Protein AF-A0A1Y3ND96-F1 (afdb_monomer)

Solvent-accessible surface area (backbone atoms only — not comparable to full-atom values): 8606 Å² total; per-residue (Å²): 109,68,69,60,53,51,49,50,53,50,54,55,51,53,53,52,52,51,40,62,77,65,66,55,69,43,81,43,84,44,69,46,100,82,67,50,78,44,85,41,78,48,67,54,76,64,55,58,54,52,53,51,52,49,52,52,49,53,51,51,53,52,52,53,53,58,67,37,70,79,44,63,75,95,68,41,74,84,75,50,72,70,59,58,54,50,54,51,48,52,53,51,52,56,52,55,73,68,51,88,84,67,59,64,71,57,55,53,50,55,54,52,49,50,53,49,56,58,48,51,74,75,39,96,76,77,71,75,65,59,62,53,48,54,56,49,55,58,57,64,76,70,111

Nearest PDB structures (foldseek):
  7she-assembly1_B  TM=6.876E-01  e=5.348E-01  Homo sapiens
  8x0e-assembly1_B  TM=6.531E-01  e=1.347E+00  Homo sapiens

Sequence (143 aa):
MLMLVFLLVYIYFTFVIIWVLLDVINVKLGYTINNKEYITCDYPSSKKFLSLVNIFVIFGCSALSYANRNVRENFKEDMSLPSYTNLLFIAINEILNYEKDISINVLDLFNAFGYFQQCYKKNKKFSIEYFLLSTLLININSN

pLDDT: mean 74.96, std 14.39, range [35.25, 93.44]

Structure (mmCIF, N/CA/C/O backbone):
data_AF-A0A1Y3ND96-F1
#
_entry.id   AF-A0A1Y3ND96-F1
#
loop_
_atom_site.group_PDB
_atom_site.id
_atom_site.type_symbol
_atom_site.label_atom_id
_atom_site.label_alt_id
_atom_site.label_comp_id
_atom_site.label_asym_id
_atom_site.label_entity_id
_atom_site.label_seq_id
_atom_site.pdbx_PDB_ins_code
_atom_site.Cartn_x
_atom_site.Cartn_y
_atom_site.Cartn_z
_atom_site.occupancy
_atom_site.B_iso_or_equiv
_atom_site.auth_seq_id
_atom_site.auth_comp_id
_atom_site.auth_asym_id
_atom_site.auth_atom_id
_atom_site.pdbx_PDB_model_num
ATOM 1 N N . MET A 1 1 ? -3.750 -0.038 22.252 1.00 68.81 1 MET A N 1
ATOM 2 C CA . MET A 1 1 ? -3.979 0.351 20.842 1.00 68.81 1 MET A CA 1
ATOM 3 C C . MET A 1 1 ? -2.836 1.205 20.294 1.00 68.81 1 MET A C 1
ATOM 5 O O . MET A 1 1 ? -2.162 0.734 19.394 1.00 68.81 1 MET A O 1
ATOM 9 N N . LEU A 1 2 ? -2.533 2.379 20.871 1.00 76.62 2 LEU A N 1
ATOM 10 C CA . LEU A 1 2 ? -1.438 3.254 20.400 1.00 76.62 2 LEU A CA 1
ATOM 11 C C . LEU A 1 2 ? -0.064 2.567 20.327 1.00 76.62 2 LEU A C 1
ATOM 13 O O . LEU A 1 2 ? 0.593 2.661 19.301 1.00 76.62 2 LEU A O 1
ATOM 17 N N . MET A 1 3 ? 0.340 1.811 2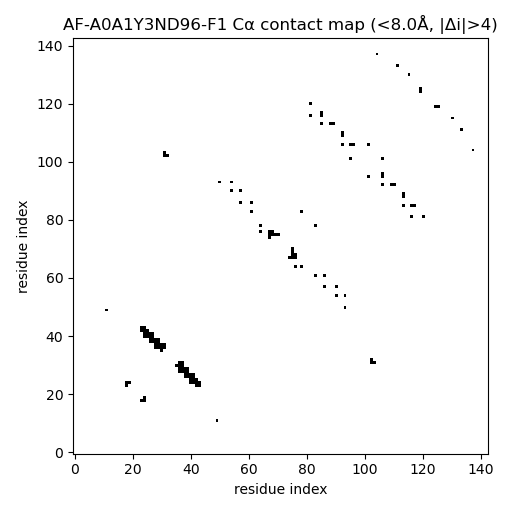1.356 1.00 80.19 3 MET A N 1
ATOM 18 C CA . MET A 1 3 ? 1.597 1.037 21.320 1.00 80.19 3 MET A CA 1
ATOM 19 C C . MET A 1 3 ? 1.677 0.062 20.136 1.00 80.19 3 MET A C 1
ATOM 21 O O . MET A 1 3 ? 2.734 -0.096 19.539 1.00 80.19 3 MET A O 1
ATOM 25 N N . LEU A 1 4 ? 0.553 -0.560 19.774 1.00 80.81 4 LEU A N 1
ATOM 26 C CA . LEU A 1 4 ? 0.476 -1.515 18.667 1.00 80.81 4 LEU A CA 1
ATOM 27 C C . LEU A 1 4 ? 0.651 -0.797 17.318 1.00 80.81 4 LEU A C 1
ATOM 29 O O . LEU A 1 4 ? 1.374 -1.272 16.447 1.00 80.81 4 LEU A O 1
ATOM 33 N N . VAL A 1 5 ? 0.055 0.392 17.184 1.00 83.12 5 VAL A N 1
ATOM 34 C CA . VAL A 1 5 ? 0.234 1.262 16.013 1.00 83.12 5 VAL A CA 1
ATOM 35 C C . VAL A 1 5 ? 1.685 1.737 15.904 1.00 83.12 5 VAL A C 1
ATOM 37 O O . VAL A 1 5 ? 2.272 1.640 14.831 1.00 83.12 5 VAL A O 1
ATOM 40 N N . PHE A 1 6 ? 2.296 2.187 17.004 1.00 87.00 6 PHE A N 1
ATOM 41 C CA . PHE A 1 6 ? 3.703 2.601 17.012 1.00 87.00 6 PHE A CA 1
ATOM 42 C C . PHE A 1 6 ? 4.652 1.455 16.656 1.00 87.00 6 PHE A C 1
ATOM 44 O O . PHE A 1 6 ? 5.585 1.668 15.888 1.00 87.00 6 PHE A O 1
ATOM 51 N N . LEU A 1 7 ? 4.394 0.243 17.154 1.00 89.44 7 LEU A N 1
ATOM 52 C CA . LEU A 1 7 ? 5.175 -0.943 16.807 1.00 89.44 7 LEU A CA 1
ATOM 53 C C . LEU A 1 7 ? 5.093 -1.249 15.306 1.00 89.44 7 LEU A C 1
ATOM 55 O O . LEU A 1 7 ? 6.119 -1.495 14.678 1.00 89.44 7 LEU A O 1
ATOM 59 N N . LEU A 1 8 ? 3.892 -1.194 14.720 1.00 87.06 8 LEU A N 1
ATOM 60 C CA . LEU A 1 8 ? 3.706 -1.380 13.280 1.00 87.06 8 LEU A CA 1
ATOM 61 C C . LEU A 1 8 ? 4.491 -0.333 12.487 1.00 87.06 8 LEU A C 1
ATOM 63 O O . LEU A 1 8 ? 5.296 -0.697 11.637 1.00 87.06 8 LEU A O 1
ATOM 67 N N . VAL A 1 9 ? 4.324 0.953 12.802 1.00 89.62 9 VAL A N 1
ATOM 68 C CA . VAL A 1 9 ? 5.050 2.039 12.122 1.00 89.62 9 VAL A CA 1
ATOM 69 C C . VAL A 1 9 ? 6.562 1.846 12.232 1.00 89.62 9 VAL A C 1
ATOM 71 O O . VAL A 1 9 ? 7.272 1.998 11.241 1.00 89.62 9 VAL A O 1
ATOM 74 N N . TYR A 1 10 ? 7.052 1.458 13.410 1.00 92.75 10 TYR A N 1
ATOM 75 C CA . TYR A 1 10 ? 8.468 1.190 13.634 1.00 92.75 10 TYR A CA 1
ATOM 76 C C . TYR A 1 10 ? 8.990 0.056 12.743 1.00 92.75 10 TYR A C 1
ATOM 78 O O . TYR A 1 10 ? 10.024 0.221 12.102 1.00 92.75 10 TYR A O 1
ATOM 86 N N . ILE A 1 11 ? 8.259 -1.059 12.635 1.00 90.75 11 ILE A N 1
ATOM 87 C CA . ILE A 1 11 ? 8.620 -2.174 11.745 1.00 90.75 11 ILE A CA 1
ATOM 88 C C . ILE A 1 11 ? 8.680 -1.703 10.286 1.00 90.75 11 ILE A C 1
ATOM 90 O O . ILE A 1 11 ? 9.655 -1.973 9.594 1.00 90.75 11 ILE A O 1
ATOM 94 N N . TYR A 1 12 ? 7.679 -0.963 9.806 1.00 90.69 12 TYR A N 1
ATOM 95 C CA . TYR A 1 12 ? 7.700 -0.437 8.434 1.00 90.69 12 TYR A CA 1
ATOM 96 C C . TYR A 1 12 ? 8.914 0.465 8.189 1.00 90.69 12 TYR A C 1
ATOM 98 O O . TYR A 1 12 ? 9.580 0.353 7.160 1.00 90.69 12 TYR A O 1
ATOM 106 N N . PHE A 1 13 ? 9.230 1.331 9.149 1.00 92.12 13 PHE A N 1
ATOM 107 C CA . PHE A 1 13 ? 10.350 2.256 9.047 1.00 92.12 13 PHE A CA 1
ATOM 108 C C . PHE A 1 13 ? 11.702 1.536 8.976 1.00 92.12 13 PHE A C 1
ATOM 110 O O . PHE A 1 13 ? 12.541 1.891 8.147 1.00 92.12 13 PHE A O 1
ATOM 117 N N . THR A 1 14 ? 11.910 0.488 9.779 1.00 93.12 14 THR A N 1
ATOM 118 C CA . THR A 1 14 ? 13.158 -0.289 9.736 1.00 93.12 14 THR A CA 1
ATOM 119 C C . THR A 1 14 ? 13.334 -1.012 8.404 1.00 93.12 14 THR A C 1
ATOM 121 O O . THR A 1 14 ? 14.429 -0.979 7.848 1.00 93.12 14 THR A O 1
ATOM 124 N N . PHE A 1 15 ? 12.272 -1.590 7.834 1.00 91.00 15 PHE A N 1
ATOM 125 C CA . PHE A 1 15 ? 12.332 -2.204 6.502 1.00 91.00 15 PHE A CA 1
ATOM 126 C C . PHE A 1 15 ? 12.712 -1.202 5.411 1.00 91.00 15 PHE A C 1
ATOM 128 O O . PHE A 1 15 ? 13.561 -1.513 4.577 1.00 91.00 15 PHE A O 1
ATOM 135 N N . VAL A 1 16 ? 12.134 0.002 5.435 1.00 89.94 16 VAL A N 1
ATOM 136 C CA . VAL A 1 16 ? 12.465 1.056 4.464 1.00 89.94 16 VAL A CA 1
ATOM 137 C C . VAL A 1 16 ? 13.930 1.469 4.587 1.00 89.94 16 VAL A C 1
ATOM 139 O O . VAL A 1 16 ? 14.622 1.527 3.573 1.00 89.94 16 VAL A O 1
ATOM 142 N N . ILE A 1 17 ? 14.428 1.691 5.808 1.00 92.75 17 ILE A N 1
ATOM 143 C CA . ILE A 1 17 ? 15.847 2.008 6.030 1.00 92.75 17 ILE A CA 1
ATOM 144 C C . ILE A 1 17 ? 16.739 0.899 5.474 1.00 92.75 17 ILE A C 1
ATOM 146 O O . ILE A 1 17 ? 17.692 1.186 4.756 1.00 92.75 17 ILE A O 1
ATOM 150 N N . ILE A 1 18 ? 16.422 -0.364 5.766 1.00 93.00 18 ILE A N 1
ATOM 151 C CA . ILE A 1 18 ? 17.194 -1.511 5.279 1.00 93.00 18 ILE A CA 1
ATOM 152 C C . ILE A 1 18 ? 17.225 -1.538 3.745 1.00 93.00 18 ILE A C 1
ATOM 154 O O . ILE A 1 18 ? 18.281 -1.776 3.169 1.00 93.00 18 ILE A O 1
ATOM 158 N N . TRP A 1 19 ? 16.105 -1.272 3.069 1.00 91.69 19 TRP A N 1
ATOM 159 C CA . TRP A 1 19 ? 16.063 -1.268 1.601 1.00 91.69 19 TRP A CA 1
ATOM 160 C C . TRP A 1 19 ? 16.874 -0.138 0.984 1.00 91.69 19 TRP A C 1
ATOM 162 O O . TRP A 1 19 ? 17.519 -0.364 -0.036 1.00 91.69 19 TRP A O 1
ATOM 172 N N . VAL A 1 20 ? 16.852 1.045 1.601 1.00 90.31 20 VAL A N 1
ATOM 173 C CA . VAL A 1 20 ? 17.651 2.193 1.160 1.00 90.31 20 VAL A CA 1
ATOM 174 C C . VAL A 1 20 ? 19.142 1.924 1.369 1.00 90.31 20 VAL A C 1
ATOM 176 O O . VAL A 1 20 ? 19.936 2.202 0.481 1.00 90.31 20 VAL A O 1
ATOM 179 N N . LEU A 1 21 ? 19.534 1.339 2.505 1.00 93.44 21 LEU A N 1
ATOM 180 C CA . LEU A 1 21 ? 20.939 1.015 2.787 1.00 93.44 21 LEU A CA 1
ATOM 181 C C . LEU A 1 21 ? 21.499 -0.085 1.879 1.00 93.44 21 LEU A C 1
ATOM 183 O O . LEU A 1 21 ? 22.688 -0.077 1.575 1.00 93.44 21 LEU A O 1
ATOM 187 N N . LEU A 1 22 ? 20.661 -1.039 1.474 1.00 92.62 22 LEU A N 1
ATOM 188 C CA . LEU A 1 22 ? 21.044 -2.146 0.596 1.00 92.62 22 LEU A CA 1
ATOM 189 C C . LEU A 1 22 ? 20.877 -1.821 -0.901 1.00 92.62 22 LEU A C 1
ATOM 191 O O . LEU A 1 22 ? 21.153 -2.692 -1.722 1.00 92.62 22 LEU A O 1
ATOM 195 N N . ASP A 1 23 ? 20.402 -0.617 -1.241 1.00 87.81 23 ASP A N 1
ATOM 196 C CA . ASP A 1 23 ? 20.152 -0.133 -2.611 1.00 87.81 23 ASP A CA 1
ATOM 197 C C . ASP A 1 23 ? 19.394 -1.141 -3.500 1.00 87.81 23 ASP A C 1
ATOM 199 O O . ASP A 1 23 ? 19.708 -1.388 -4.662 1.00 87.81 23 ASP A O 1
ATOM 203 N N . VAL A 1 24 ? 18.382 -1.800 -2.923 1.00 90.12 24 VAL A N 1
ATOM 204 C CA . VAL A 1 24 ? 17.669 -2.910 -3.592 1.00 90.12 24 VAL A CA 1
ATOM 205 C C . VAL A 1 24 ? 16.557 -2.407 -4.521 1.00 90.12 24 VAL A C 1
ATOM 207 O O . VAL A 1 24 ? 15.961 -3.187 -5.267 1.00 90.12 24 VAL A O 1
ATOM 210 N N . ILE A 1 25 ? 16.235 -1.112 -4.466 1.00 88.38 25 ILE A N 1
ATOM 211 C CA . ILE A 1 25 ? 15.141 -0.502 -5.226 1.00 88.38 25 ILE A CA 1
ATOM 212 C C . ILE A 1 25 ? 15.683 -0.078 -6.587 1.00 88.38 25 ILE A C 1
ATOM 214 O O . ILE A 1 25 ? 16.413 0.901 -6.696 1.00 88.38 25 ILE A O 1
ATOM 218 N N . ASN A 1 26 ? 15.295 -0.797 -7.637 1.00 88.25 26 ASN A N 1
ATOM 219 C CA . ASN A 1 26 ? 15.767 -0.521 -8.989 1.00 88.25 26 ASN A CA 1
ATOM 220 C C . ASN A 1 26 ? 14.694 0.202 -9.796 1.00 88.25 26 ASN A C 1
ATOM 222 O O . ASN A 1 26 ? 13.538 -0.215 -9.815 1.00 88.25 26 ASN A O 1
ATOM 226 N N . VAL A 1 27 ? 15.076 1.249 -10.519 1.00 87.81 27 VAL A N 1
ATOM 227 C CA . VAL A 1 27 ? 14.185 1.909 -11.479 1.00 87.81 27 VAL A CA 1
ATOM 228 C C . VAL A 1 27 ? 14.327 1.210 -12.828 1.00 87.81 27 VAL A C 1
ATOM 230 O O . VAL A 1 27 ? 15.433 1.077 -13.351 1.00 87.81 27 VAL A O 1
ATOM 233 N N . LYS A 1 28 ? 13.216 0.732 -13.388 1.00 89.19 28 LYS A N 1
ATOM 234 C CA . LYS A 1 28 ? 13.159 0.043 -14.682 1.00 89.19 28 LYS A CA 1
ATOM 235 C C . LYS A 1 28 ? 12.133 0.712 -15.591 1.00 89.19 28 LYS A C 1
ATOM 237 O O . LYS A 1 28 ? 11.167 1.309 -15.123 1.00 89.19 28 LYS A O 1
ATOM 242 N N . LEU A 1 29 ? 12.338 0.590 -16.897 1.00 86.31 29 LEU A N 1
ATOM 243 C CA . LEU A 1 29 ? 11.330 0.955 -17.890 1.00 86.31 29 LEU A CA 1
ATOM 244 C C . LEU A 1 29 ? 10.361 -0.220 -18.060 1.00 86.31 29 LEU A C 1
ATOM 246 O O . LEU A 1 29 ? 10.785 -1.352 -18.300 1.00 86.31 29 LEU A O 1
ATOM 250 N N . GLY A 1 30 ? 9.073 0.048 -17.881 1.00 81.94 30 GLY A N 1
ATOM 251 C CA . GLY A 1 30 ? 7.972 -0.860 -18.178 1.00 81.94 30 GLY A CA 1
ATOM 252 C C . GLY A 1 30 ? 7.291 -0.483 -19.493 1.00 81.94 30 GLY A C 1
ATOM 253 O O . GLY A 1 30 ? 7.364 0.664 -19.934 1.00 81.94 30 GLY A O 1
ATOM 254 N N . TYR A 1 31 ? 6.607 -1.451 -20.103 1.00 81.88 31 TYR A N 1
ATOM 255 C CA . TYR A 1 31 ? 5.827 -1.253 -21.325 1.00 81.88 31 TYR A CA 1
ATOM 256 C C . TYR A 1 31 ? 4.381 -1.678 -21.093 1.00 81.88 31 TYR A C 1
ATOM 258 O O . TYR A 1 31 ? 4.117 -2.723 -20.502 1.00 81.88 31 TYR A O 1
ATOM 266 N N . THR A 1 32 ? 3.440 -0.846 -21.527 1.00 78.81 32 THR A N 1
ATOM 267 C CA . THR A 1 32 ? 2.009 -1.186 -21.506 1.00 78.81 32 THR A CA 1
ATOM 268 C C . THR A 1 32 ? 1.652 -2.165 -22.626 1.00 78.81 32 THR A C 1
ATOM 270 O O . THR A 1 32 ? 2.427 -2.362 -23.557 1.00 78.81 32 THR A O 1
ATOM 273 N N . ILE A 1 33 ? 0.426 -2.704 -22.597 1.00 78.88 33 ILE A N 1
ATOM 274 C CA . ILE A 1 33 ? -0.152 -3.524 -23.683 1.00 78.88 33 ILE A CA 1
ATOM 275 C C . ILE A 1 33 ? -0.075 -2.800 -25.046 1.00 78.88 33 ILE A C 1
ATOM 277 O O . ILE A 1 33 ? 0.062 -3.436 -26.086 1.00 78.88 33 ILE A O 1
ATOM 281 N N . ASN A 1 34 ? -0.099 -1.463 -25.035 1.00 84.12 34 ASN A N 1
ATOM 282 C CA . ASN A 1 34 ? 0.002 -0.616 -26.225 1.00 84.12 34 ASN A CA 1
ATOM 283 C C . ASN A 1 34 ? 1.441 -0.137 -26.511 1.00 84.12 34 ASN A C 1
ATOM 285 O O . ASN A 1 34 ? 1.616 0.860 -27.208 1.00 84.12 34 ASN A O 1
ATOM 289 N N . ASN A 1 35 ? 2.466 -0.780 -25.938 1.00 79.31 35 ASN A N 1
ATOM 290 C CA . ASN A 1 35 ? 3.887 -0.415 -26.046 1.00 79.31 35 ASN A CA 1
ATOM 291 C C . ASN A 1 35 ? 4.235 1.020 -25.610 1.00 79.31 35 ASN A C 1
ATOM 293 O O . ASN A 1 35 ? 5.297 1.529 -25.959 1.00 79.31 35 ASN A O 1
ATOM 297 N N . LYS A 1 36 ? 3.382 1.684 -24.820 1.00 81.69 36 LYS A N 1
ATOM 298 C CA . LYS A 1 36 ? 3.752 2.958 -24.186 1.00 81.69 36 LYS A CA 1
ATOM 299 C C . LYS A 1 36 ? 4.727 2.696 -23.040 1.00 81.69 36 LYS A C 1
ATOM 301 O O . LYS A 1 36 ? 4.443 1.839 -22.197 1.00 81.69 36 LYS A O 1
ATOM 306 N N . GLU A 1 37 ? 5.831 3.434 -23.031 1.00 82.69 37 GLU A N 1
ATOM 307 C CA . GLU A 1 37 ? 6.858 3.393 -21.990 1.00 82.69 37 GLU A CA 1
ATOM 308 C C . GLU A 1 37 ? 6.374 4.084 -20.714 1.00 82.69 37 GLU A C 1
ATOM 310 O O . GLU A 1 37 ? 5.753 5.147 -20.757 1.00 82.69 37 GLU A O 1
ATOM 315 N N . TYR A 1 38 ?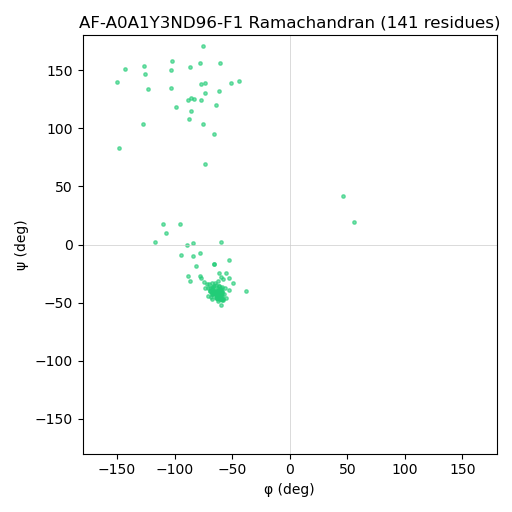 6.678 3.489 -19.566 1.00 81.19 38 TYR A N 1
ATOM 316 C CA . TYR A 1 38 ? 6.471 4.103 -18.261 1.00 81.19 38 TYR A CA 1
ATOM 317 C C . TYR A 1 38 ? 7.601 3.725 -17.307 1.00 81.19 38 TYR A C 1
ATOM 319 O O . TYR A 1 38 ? 8.211 2.662 -17.414 1.00 81.19 38 TYR A O 1
ATOM 327 N N . ILE A 1 39 ? 7.895 4.604 -16.354 1.00 82.94 39 ILE A N 1
ATOM 328 C CA . ILE A 1 39 ? 8.925 4.355 -15.346 1.00 82.94 39 ILE A CA 1
ATOM 329 C C . ILE A 1 39 ? 8.289 3.565 -14.201 1.00 82.94 39 ILE A C 1
ATOM 331 O O . ILE A 1 39 ? 7.278 3.985 -13.641 1.00 82.94 39 ILE A O 1
ATOM 335 N N . THR A 1 40 ? 8.877 2.424 -13.843 1.00 82.56 40 THR A N 1
ATOM 336 C CA . THR A 1 40 ? 8.430 1.593 -12.723 1.00 82.56 40 THR A CA 1
ATOM 337 C C . THR A 1 40 ? 9.559 1.323 -11.737 1.00 82.56 40 THR A C 1
ATOM 339 O O . THR A 1 40 ? 10.728 1.212 -12.107 1.00 82.56 40 THR A O 1
ATOM 342 N N . CYS A 1 41 ? 9.204 1.219 -10.459 1.00 84.62 41 CYS A N 1
ATOM 343 C CA . CYS A 1 41 ? 10.136 0.865 -9.398 1.00 84.62 41 CYS A CA 1
ATOM 344 C C . CYS A 1 41 ? 9.994 -0.624 -9.085 1.00 84.62 41 CYS A C 1
ATOM 346 O O . CYS A 1 41 ? 8.939 -1.081 -8.638 1.00 84.62 41 CYS A O 1
ATOM 348 N N . ASP A 1 42 ? 11.072 -1.371 -9.295 1.00 85.62 42 ASP A N 1
ATOM 349 C CA . ASP A 1 42 ? 11.179 -2.771 -8.923 1.00 85.62 42 ASP A CA 1
ATOM 350 C C . ASP A 1 42 ? 11.630 -2.871 -7.466 1.00 85.62 42 ASP A C 1
ATOM 352 O O . ASP A 1 42 ? 12.725 -2.441 -7.089 1.00 85.62 42 ASP A O 1
ATOM 356 N N . TYR A 1 43 ? 10.740 -3.402 -6.635 1.00 85.75 43 TYR A N 1
ATOM 357 C CA . TYR A 1 43 ? 10.942 -3.520 -5.198 1.00 85.75 43 TYR A CA 1
ATOM 358 C C . TYR A 1 43 ? 11.299 -4.958 -4.819 1.00 85.75 43 TYR A C 1
ATOM 360 O O . TYR A 1 43 ? 10.803 -5.904 -5.437 1.00 85.75 43 TYR A O 1
ATOM 368 N N . PRO A 1 44 ? 12.079 -5.154 -3.743 1.00 87.94 44 PRO A N 1
ATOM 369 C CA . PRO A 1 44 ? 12.411 -6.487 -3.266 1.00 87.94 44 PRO A CA 1
ATOM 370 C C . PRO A 1 44 ? 11.166 -7.291 -2.870 1.00 87.94 44 PRO A C 1
ATOM 372 O O . PRO A 1 44 ? 10.136 -6.746 -2.469 1.00 87.94 44 PRO A O 1
ATOM 375 N N . SER A 1 45 ? 11.288 -8.622 -2.897 1.00 83.31 45 SER A N 1
ATOM 376 C CA . SER A 1 45 ? 10.212 -9.558 -2.523 1.00 83.31 45 SER A CA 1
ATOM 377 C C . SER A 1 45 ? 9.655 -9.326 -1.113 1.00 83.31 45 SER A C 1
ATOM 379 O O 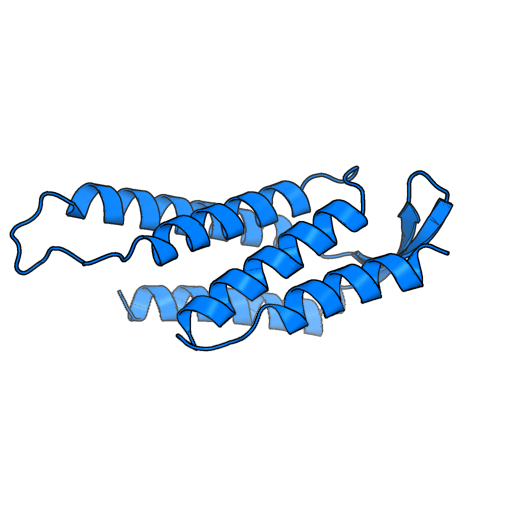. SER A 1 45 ? 8.492 -9.630 -0.853 1.00 83.31 45 SER A O 1
ATOM 381 N N . SER A 1 46 ? 10.447 -8.731 -0.220 1.00 87.00 46 SER A N 1
ATOM 382 C CA . SER A 1 46 ? 10.020 -8.283 1.108 1.00 87.00 46 SER A CA 1
ATOM 383 C C . SER A 1 46 ? 8.868 -7.272 1.059 1.00 87.00 46 SER A C 1
ATOM 385 O O . SER A 1 46 ? 8.022 -7.303 1.947 1.00 87.00 46 SER A O 1
ATOM 387 N N . LYS A 1 47 ? 8.733 -6.447 0.009 1.00 85.94 47 LYS A N 1
ATOM 388 C CA . LYS A 1 47 ? 7.570 -5.556 -0.163 1.00 85.94 47 LYS A CA 1
ATOM 389 C C . LYS A 1 47 ? 6.255 -6.329 -0.206 1.00 85.94 47 LYS A C 1
ATOM 391 O O . LYS A 1 47 ? 5.289 -5.908 0.420 1.00 85.94 47 LYS A O 1
ATOM 396 N N . LYS A 1 48 ? 6.228 -7.486 -0.877 1.00 84.06 48 LYS A N 1
ATOM 397 C CA . LYS A 1 48 ? 5.026 -8.336 -0.942 1.00 84.06 48 LYS A CA 1
ATOM 398 C C . LYS A 1 48 ? 4.616 -8.821 0.445 1.00 84.06 48 LYS A C 1
ATOM 400 O O . LYS A 1 48 ? 3.431 -8.855 0.756 1.00 84.06 48 LYS A O 1
ATOM 405 N N . PHE A 1 49 ? 5.597 -9.157 1.284 1.00 85.81 49 PHE A N 1
ATOM 406 C CA . PHE A 1 49 ? 5.344 -9.538 2.670 1.00 85.81 49 PHE A CA 1
ATOM 407 C C . PHE A 1 49 ? 4.732 -8.380 3.473 1.00 85.81 49 PHE A C 1
ATOM 409 O O . PHE A 1 49 ? 3.740 -8.593 4.165 1.00 85.81 49 PHE A O 1
ATOM 416 N N . LEU A 1 50 ? 5.247 -7.150 3.336 1.00 86.62 50 LEU A N 1
ATOM 417 C CA . LEU A 1 50 ? 4.657 -5.986 4.012 1.00 86.62 50 LEU A CA 1
ATOM 418 C C . LEU A 1 50 ? 3.227 -5.691 3.528 1.00 86.62 50 LEU A C 1
ATOM 420 O O . LEU A 1 50 ? 2.353 -5.485 4.367 1.00 86.62 50 LEU A O 1
ATOM 424 N N . SER A 1 51 ? 2.949 -5.748 2.221 1.00 83.19 51 SER A N 1
ATOM 425 C CA . SER A 1 51 ? 1.574 -5.585 1.713 1.00 83.19 51 SER A CA 1
ATOM 426 C C . SER A 1 51 ? 0.620 -6.650 2.270 1.00 83.19 51 SER A C 1
ATOM 428 O O . SER A 1 51 ? -0.500 -6.325 2.655 1.00 83.19 51 SER A O 1
ATOM 430 N N . LEU A 1 52 ? 1.054 -7.910 2.412 1.00 85.06 52 LEU A N 1
ATOM 431 C CA . LEU A 1 52 ? 0.234 -8.945 3.058 1.00 85.06 52 LEU A CA 1
ATOM 432 C C . LEU A 1 52 ? -0.066 -8.608 4.522 1.00 85.06 52 LEU A C 1
ATOM 434 O O . LEU A 1 52 ? -1.211 -8.729 4.958 1.00 85.06 52 LEU A O 1
ATOM 438 N N . VAL A 1 53 ? 0.934 -8.145 5.277 1.00 86.75 53 VAL A N 1
ATOM 439 C CA . VAL A 1 53 ? 0.730 -7.675 6.656 1.00 86.75 53 VAL A CA 1
ATOM 440 C C . VAL A 1 53 ? -0.278 -6.523 6.690 1.00 86.75 53 VAL A C 1
ATOM 442 O O . VAL A 1 53 ? -1.152 -6.519 7.554 1.00 86.75 53 VAL A O 1
ATOM 445 N N . ASN A 1 54 ? -0.216 -5.583 5.740 1.00 82.88 54 ASN A N 1
ATOM 446 C CA . ASN A 1 54 ? -1.181 -4.485 5.625 1.00 82.88 54 ASN A CA 1
ATOM 447 C C . ASN A 1 54 ? -2.619 -5.006 5.449 1.00 82.88 54 ASN A C 1
ATOM 449 O O . ASN A 1 54 ? -3.524 -4.599 6.177 1.00 82.88 54 ASN A O 1
ATOM 453 N N . ILE A 1 55 ? -2.819 -5.980 4.556 1.00 83.69 55 ILE A N 1
ATOM 454 C CA . ILE A 1 55 ? -4.122 -6.622 4.331 1.00 83.69 55 ILE A CA 1
ATOM 455 C C . ILE A 1 55 ? -4.630 -7.302 5.612 1.00 83.69 55 ILE A C 1
ATOM 457 O O . ILE A 1 55 ? -5.790 -7.119 5.983 1.00 83.69 55 ILE A O 1
ATOM 461 N N . PHE A 1 56 ? -3.773 -8.033 6.334 1.00 85.75 56 PHE A N 1
ATOM 462 C CA . PHE A 1 56 ? -4.153 -8.658 7.607 1.00 85.75 56 PHE A CA 1
ATOM 463 C C . PHE A 1 56 ? -4.542 -7.636 8.675 1.00 85.75 56 PHE A C 1
ATOM 465 O O . PHE A 1 56 ? -5.510 -7.852 9.404 1.00 85.75 56 PHE A O 1
ATOM 472 N N . VAL A 1 57 ? -3.823 -6.516 8.762 1.00 84.56 57 VAL A N 1
ATOM 473 C CA . VAL A 1 57 ? -4.150 -5.429 9.693 1.00 84.56 57 VAL A CA 1
ATOM 474 C C . VAL A 1 57 ? -5.504 -4.813 9.340 1.00 84.56 57 VAL A C 1
ATOM 476 O O . VAL A 1 57 ? -6.337 -4.646 10.228 1.00 84.56 57 VAL A O 1
ATOM 479 N N . ILE A 1 58 ? -5.766 -4.533 8.060 1.00 82.44 58 ILE A N 1
ATOM 480 C CA . ILE A 1 58 ? -7.058 -4.009 7.586 1.00 82.44 58 ILE A CA 1
ATOM 481 C C . ILE A 1 58 ? -8.190 -4.977 7.938 1.00 82.44 58 ILE A C 1
ATOM 483 O O . ILE A 1 58 ? -9.199 -4.563 8.515 1.00 82.44 58 ILE A O 1
ATOM 487 N N . PHE A 1 59 ? -8.009 -6.267 7.652 1.00 83.38 59 PHE A N 1
ATOM 488 C CA . PHE A 1 59 ? -9.002 -7.291 7.956 1.00 83.38 59 PHE A CA 1
ATOM 489 C C . PHE A 1 59 ? -9.249 -7.403 9.465 1.00 83.38 59 PHE A C 1
ATOM 491 O O . PHE A 1 59 ? -10.397 -7.349 9.904 1.00 83.38 59 PHE A O 1
ATOM 498 N N . GLY A 1 60 ? -8.188 -7.453 10.274 1.00 83.75 60 GLY A N 1
ATOM 499 C CA . GLY A 1 60 ? -8.280 -7.491 11.733 1.00 83.75 60 GLY A CA 1
ATOM 500 C C . GLY A 1 60 ? -9.005 -6.275 12.313 1.00 83.75 60 GLY A 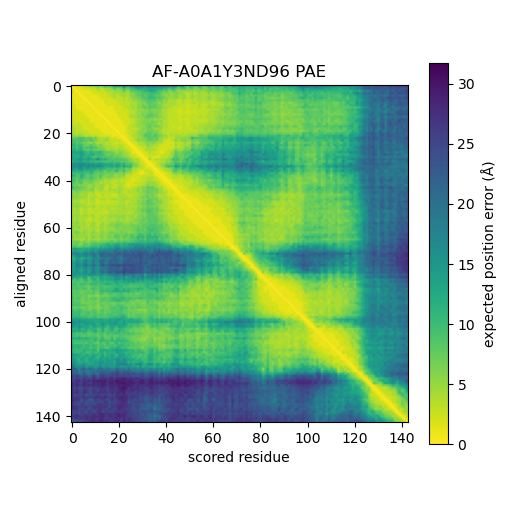C 1
ATOM 501 O O . GLY A 1 60 ? -9.909 -6.432 13.132 1.00 83.75 60 GLY A O 1
ATOM 502 N N . CYS A 1 61 ? -8.682 -5.070 11.839 1.00 78.38 61 CYS A N 1
ATOM 503 C CA . CYS A 1 61 ? -9.373 -3.839 12.225 1.00 78.38 61 CYS A CA 1
ATOM 504 C C . CYS A 1 61 ? -10.857 -3.870 11.842 1.00 78.38 61 CYS A C 1
ATOM 506 O O . CYS A 1 61 ? -11.704 -3.472 12.640 1.00 78.38 61 CYS A O 1
ATOM 508 N N . SER A 1 62 ? -11.186 -4.365 10.646 1.00 78.06 62 SER A N 1
ATOM 509 C CA . SER A 1 62 ? -12.575 -4.474 10.192 1.00 78.06 62 SER A CA 1
ATOM 510 C C . SER A 1 62 ? -13.381 -5.481 11.020 1.00 78.06 62 SER A C 1
ATOM 512 O O . SER A 1 62 ? -14.505 -5.183 11.423 1.00 78.06 62 SER A O 1
ATOM 514 N N . ALA A 1 63 ? -12.787 -6.629 11.357 1.00 82.50 63 ALA A N 1
ATOM 515 C CA . ALA A 1 63 ? -13.411 -7.658 12.178 1.00 82.50 63 ALA A CA 1
ATOM 516 C C . ALA A 1 63 ? -13.633 -7.172 13.615 1.00 82.50 63 ALA A C 1
ATOM 518 O O . ALA A 1 63 ? -14.710 -7.373 14.174 1.00 82.50 63 ALA A O 1
ATOM 519 N N . LEU A 1 64 ? -12.646 -6.482 14.195 1.00 79.19 64 LEU A N 1
ATOM 520 C CA . LEU A 1 64 ? -12.753 -5.909 15.535 1.00 79.19 64 LEU A CA 1
ATOM 521 C C . LEU A 1 64 ? -13.812 -4.801 15.587 1.00 79.19 64 LEU A C 1
ATOM 523 O O . LEU A 1 64 ? -14.621 -4.757 16.512 1.00 79.19 64 LEU A O 1
ATOM 527 N N . SER A 1 65 ? -13.848 -3.947 14.561 1.00 77.31 65 SER A N 1
ATOM 528 C CA . SER A 1 65 ? -14.876 -2.917 14.405 1.00 77.31 65 SER A CA 1
ATOM 529 C C . SER A 1 65 ? -16.280 -3.524 14.327 1.00 77.31 65 SER A C 1
ATOM 531 O O . SER A 1 65 ? -17.189 -3.109 15.047 1.00 77.31 65 SER A O 1
ATOM 533 N N . TYR A 1 66 ? -16.445 -4.582 13.529 1.00 78.75 66 TYR A N 1
ATOM 534 C CA . TYR A 1 66 ? -17.711 -5.300 13.428 1.00 78.75 66 TYR A CA 1
ATOM 535 C C . TYR A 1 66 ? -18.112 -5.969 14.751 1.00 78.75 66 TYR A C 1
ATOM 537 O O . TYR A 1 66 ? -19.266 -5.865 15.164 1.00 78.75 66 TYR A O 1
ATOM 545 N N . ALA A 1 67 ? -17.167 -6.605 15.450 1.00 80.69 67 ALA A N 1
ATOM 546 C CA . ALA A 1 67 ? -17.409 -7.231 16.750 1.00 80.69 67 ALA A CA 1
ATOM 547 C C . ALA A 1 67 ? -17.857 -6.209 17.809 1.00 80.69 67 ALA A C 1
ATOM 549 O O . ALA A 1 67 ? -18.740 -6.497 18.619 1.00 80.69 67 ALA A O 1
ATOM 550 N N . ASN A 1 68 ? -17.316 -4.989 17.757 1.00 76.50 68 ASN A N 1
ATOM 551 C CA . ASN A 1 68 ? -17.668 -3.911 18.677 1.00 76.50 68 ASN A CA 1
ATOM 552 C C . ASN A 1 68 ? -19.003 -3.215 18.350 1.00 76.50 68 ASN A C 1
ATOM 554 O O . ASN A 1 68 ? -19.501 -2.434 19.163 1.00 76.50 68 ASN A O 1
ATOM 558 N N . ARG A 1 69 ? -19.642 -3.525 17.212 1.00 73.94 69 ARG A N 1
ATOM 559 C CA . ARG A 1 69 ? -20.893 -2.883 16.767 1.00 73.94 69 ARG A CA 1
ATOM 560 C C . ARG A 1 69 ? -22.058 -3.046 17.751 1.00 73.94 69 ARG A C 1
ATOM 562 O O . ARG A 1 69 ? -22.935 -2.185 17.789 1.00 73.94 69 ARG A O 1
ATOM 569 N N . ASN A 1 70 ? -22.066 -4.126 18.532 1.00 71.81 70 ASN A N 1
ATOM 570 C CA . ASN A 1 70 ? -23.147 -4.464 19.466 1.00 71.81 70 ASN A CA 1
ATOM 571 C C . ASN A 1 70 ? -22.773 -4.258 20.947 1.00 71.81 70 ASN A C 1
ATOM 573 O O . ASN A 1 70 ? -23.511 -4.685 21.833 1.00 71.81 70 ASN A O 1
ATOM 577 N N . VAL A 1 71 ? -21.630 -3.629 21.237 1.00 78.25 71 VAL A N 1
ATOM 578 C CA . VAL A 1 71 ? -21.194 -3.355 22.615 1.00 78.25 71 VAL A CA 1
ATOM 579 C C . VAL A 1 71 ? -21.963 -2.145 23.171 1.00 78.25 71 VAL A C 1
ATOM 581 O O . VAL A 1 71 ? -22.489 -1.330 22.411 1.00 78.25 71 VAL A O 1
ATOM 584 N N . ARG A 1 72 ? -22.070 -2.053 24.510 1.00 64.94 72 ARG A N 1
ATOM 585 C CA . ARG A 1 72 ? -22.737 -0.952 25.239 1.00 64.94 72 ARG A CA 1
ATOM 586 C C . ARG A 1 72 ? -22.357 0.409 24.647 1.00 64.94 72 ARG A C 1
ATOM 588 O O . ARG A 1 72 ? -21.186 0.621 24.348 1.00 64.94 72 ARG A O 1
ATOM 595 N N . GLU A 1 73 ? -23.320 1.327 24.554 1.00 68.38 73 GLU A N 1
ATOM 596 C CA . GLU A 1 73 ? -23.180 2.620 23.855 1.00 68.38 73 GLU A CA 1
ATOM 597 C C . GLU A 1 73 ? -21.920 3.414 24.237 1.00 68.38 73 GLU A C 1
ATOM 599 O O . GLU A 1 73 ? -21.299 4.019 23.374 1.00 68.38 73 GLU A O 1
ATOM 604 N N . ASN A 1 74 ? -21.462 3.307 25.488 1.00 68.44 74 ASN A N 1
ATOM 605 C CA . ASN A 1 74 ? -20.247 3.970 25.985 1.00 68.44 74 ASN A CA 1
ATOM 606 C C . ASN A 1 74 ? -18.929 3.475 25.349 1.00 68.44 74 ASN A C 1
ATOM 608 O O . ASN A 1 74 ? -17.904 4.135 25.483 1.00 68.44 74 ASN A O 1
ATOM 612 N N . PHE A 1 75 ? -18.937 2.307 24.703 1.00 60.88 75 PHE A N 1
ATOM 613 C CA . PHE A 1 75 ? -17.793 1.705 24.003 1.00 60.88 75 PHE A CA 1
ATOM 614 C C . PHE A 1 75 ? -18.042 1.555 22.501 1.00 60.88 75 PHE A C 1
ATOM 616 O O . PHE A 1 75 ? -17.212 0.992 21.786 1.00 60.88 75 PHE A O 1
ATOM 623 N N . LYS A 1 76 ? -19.200 2.015 22.021 1.00 60.91 76 LYS A N 1
ATOM 624 C CA . LYS A 1 76 ? -19.563 1.936 20.616 1.00 60.91 76 LYS A CA 1
ATOM 625 C C . LYS A 1 76 ? -18.763 3.004 19.883 1.00 60.91 76 LYS A C 1
ATOM 627 O O . LYS A 1 76 ? -19.042 4.193 20.000 1.00 60.91 76 LYS A O 1
ATOM 632 N N . GLU A 1 77 ? -17.724 2.587 19.170 1.00 60.31 77 GLU A N 1
ATOM 633 C CA . GLU A 1 77 ? -17.032 3.501 18.269 1.00 60.31 77 GLU A CA 1
ATOM 634 C C . GLU A 1 77 ? -18.002 3.920 17.166 1.00 60.31 77 GLU A C 1
ATOM 636 O O . GLU A 1 77 ? -18.496 3.086 16.401 1.00 60.31 77 GLU A O 1
ATOM 641 N N . ASP A 1 78 ? -18.252 5.225 17.068 1.00 58.25 78 ASP A N 1
ATOM 642 C CA . ASP A 1 78 ? -18.988 5.828 15.963 1.00 58.25 78 ASP A CA 1
ATOM 643 C C . ASP A 1 78 ? -18.073 5.836 14.727 1.00 58.25 78 ASP A C 1
ATOM 645 O O . ASP A 1 78 ? -17.537 6.858 14.284 1.00 58.25 78 ASP A O 1
ATOM 649 N N . MET A 1 79 ? -17.797 4.645 14.184 1.00 59.12 79 MET A N 1
ATOM 650 C CA . MET A 1 79 ? -17.113 4.529 12.906 1.00 59.12 79 MET A CA 1
ATOM 651 C C . MET A 1 79 ? -18.038 5.095 11.838 1.00 59.12 79 MET A C 1
ATOM 653 O O . MET A 1 79 ? -18.913 4.418 11.303 1.00 59.12 79 MET A O 1
ATOM 657 N N . SER A 1 80 ? -17.824 6.372 11.531 1.00 61.62 80 SER A N 1
ATOM 658 C CA . SER A 1 80 ? -18.513 7.060 10.450 1.00 61.62 80 SER A CA 1
ATOM 659 C C . SER A 1 80 ? -18.396 6.237 9.160 1.00 61.62 80 SER A C 1
ATOM 661 O O . SER A 1 80 ? -17.313 5.725 8.858 1.00 61.62 80 SER A O 1
ATOM 663 N N . LEU A 1 81 ? -19.484 6.150 8.385 1.00 62.09 81 LEU A N 1
ATOM 664 C CA . LEU A 1 81 ? -19.541 5.501 7.064 1.00 62.09 81 LEU A CA 1
ATOM 665 C C . LEU A 1 81 ? -18.271 5.730 6.196 1.00 62.09 81 LEU A C 1
ATOM 667 O O . LEU A 1 81 ? -17.775 4.761 5.620 1.00 62.09 81 LEU A O 1
ATOM 671 N N . PRO A 1 82 ? -17.661 6.941 6.171 1.00 64.06 82 PRO A N 1
ATOM 672 C CA . PRO A 1 82 ? -16.429 7.210 5.420 1.00 64.06 82 PRO A CA 1
ATOM 673 C C . PRO A 1 82 ? -15.190 6.403 5.839 1.00 64.06 82 PRO A C 1
ATOM 675 O O . PRO A 1 82 ? -14.255 6.256 5.056 1.00 64.06 82 PRO A O 1
ATOM 678 N N . SER A 1 83 ?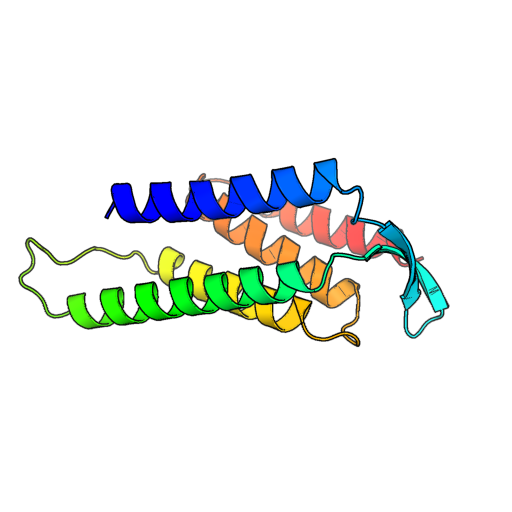 -15.118 5.917 7.080 1.00 66.56 83 SER A N 1
ATOM 679 C CA . SER A 1 83 ? -13.989 5.098 7.541 1.00 66.56 83 SER A CA 1
ATOM 680 C C . SER A 1 83 ? -14.043 3.684 6.953 1.00 66.56 83 SER A C 1
ATOM 682 O O . SER A 1 83 ? -13.005 3.151 6.567 1.00 66.56 83 SER A O 1
ATOM 684 N N . TYR A 1 84 ? -15.243 3.110 6.808 1.00 70.38 84 TYR A N 1
ATOM 685 C CA . TYR A 1 84 ? -15.437 1.802 6.176 1.00 70.38 84 TYR A CA 1
ATOM 686 C C . TYR A 1 84 ? -15.131 1.842 4.684 1.00 70.38 84 TYR A C 1
ATOM 688 O O . TYR A 1 84 ? -14.407 0.985 4.184 1.00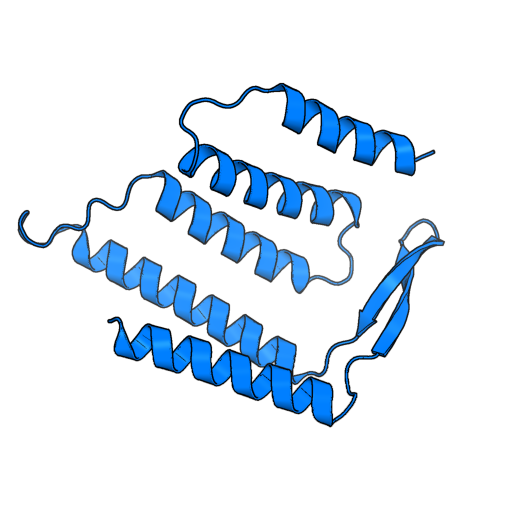 70.38 84 TYR A O 1
ATOM 696 N N . THR A 1 85 ? -15.623 2.866 3.982 1.00 73.75 85 THR A N 1
ATOM 697 C CA . THR A 1 85 ? -15.327 3.040 2.556 1.00 73.75 85 THR A CA 1
ATOM 698 C C . THR A 1 85 ? -13.830 3.231 2.332 1.00 73.75 85 THR A C 1
ATOM 700 O O . THR A 1 85 ? -13.293 2.727 1.356 1.00 73.75 85 THR A O 1
ATOM 703 N N . ASN A 1 86 ? -13.122 3.909 3.242 1.00 75.00 86 ASN A N 1
ATOM 704 C CA . ASN A 1 86 ? -11.678 4.111 3.114 1.00 75.00 86 ASN A CA 1
ATOM 705 C C . ASN A 1 86 ? -10.893 2.799 3.251 1.00 75.00 86 ASN A C 1
ATOM 707 O O . ASN A 1 86 ? -9.993 2.543 2.460 1.00 75.00 86 ASN A O 1
ATOM 711 N N . LEU A 1 87 ? -11.258 1.947 4.215 1.00 74.56 87 LEU A N 1
ATOM 712 C CA . LEU A 1 87 ? -10.648 0.619 4.363 1.00 74.56 87 LEU A CA 1
ATOM 713 C C . LEU A 1 87 ? -10.882 -0.252 3.121 1.00 74.56 87 LEU A C 1
ATOM 715 O O . LEU A 1 87 ? -9.966 -0.935 2.673 1.00 74.56 87 LEU A O 1
ATOM 719 N N . LEU A 1 88 ? -12.084 -0.181 2.543 1.00 79.88 88 LEU A N 1
ATOM 720 C CA . LEU A 1 88 ? -12.440 -0.887 1.312 1.00 79.88 88 LEU A CA 1
ATOM 721 C C . LEU A 1 88 ? -11.599 -0.421 0.115 1.00 79.88 88 LEU A C 1
ATOM 723 O O . LEU A 1 88 ? -11.051 -1.255 -0.598 1.00 79.88 88 LEU A O 1
ATOM 727 N N . PHE A 1 89 ? -11.437 0.892 -0.069 1.00 82.06 89 PHE A N 1
ATOM 728 C CA . PHE A 1 89 ? -10.596 1.443 -1.137 1.00 82.06 89 PHE A CA 1
ATOM 729 C C . PHE A 1 89 ? -9.124 1.057 -0.987 1.00 82.06 89 PHE A C 1
ATOM 731 O O . PHE A 1 89 ? -8.492 0.690 -1.972 1.00 82.06 89 PHE A O 1
ATOM 738 N N . ILE A 1 90 ? -8.582 1.085 0.235 1.00 80.69 90 ILE A N 1
ATOM 739 C CA . ILE A 1 90 ? -7.201 0.650 0.484 1.00 80.69 90 ILE A CA 1
ATOM 740 C C . ILE A 1 90 ? -7.039 -0.836 0.137 1.00 80.69 90 ILE A C 1
ATOM 742 O O . ILE A 1 90 ? -6.068 -1.201 -0.519 1.00 80.69 90 ILE A O 1
ATOM 746 N N . ALA A 1 91 ? -7.996 -1.685 0.523 1.00 80.06 91 ALA A N 1
ATOM 747 C CA . ALA A 1 91 ? -7.962 -3.107 0.190 1.00 80.06 91 ALA A CA 1
ATOM 748 C C . ALA A 1 91 ? -8.021 -3.352 -1.328 1.00 80.06 91 ALA A C 1
ATOM 750 O O . ALA A 1 91 ? -7.244 -4.153 -1.842 1.00 80.06 91 ALA A O 1
ATOM 751 N N . ILE A 1 92 ? -8.893 -2.640 -2.051 1.00 84.75 92 ILE A N 1
ATOM 752 C CA . ILE A 1 92 ? -8.987 -2.729 -3.517 1.00 84.75 92 ILE A CA 1
ATOM 753 C C . ILE A 1 92 ? -7.673 -2.281 -4.166 1.00 84.75 92 ILE A C 1
ATOM 755 O O . ILE A 1 92 ? -7.151 -2.995 -5.016 1.00 84.75 92 ILE A O 1
ATOM 759 N N . ASN A 1 93 ? -7.096 -1.156 -3.733 1.00 82.06 93 ASN A N 1
ATOM 760 C CA . ASN A 1 93 ? -5.831 -0.663 -4.281 1.00 82.06 93 ASN A CA 1
ATOM 761 C C . ASN A 1 93 ? -4.676 -1.643 -4.043 1.00 82.06 93 ASN A C 1
ATOM 763 O O . ASN A 1 93 ? -3.854 -1.834 -4.932 1.00 82.06 93 ASN A O 1
ATOM 767 N N . GLU A 1 94 ? -4.607 -2.294 -2.880 1.00 79.31 94 GLU A N 1
ATOM 768 C CA . GLU A 1 94 ? -3.583 -3.317 -2.627 1.00 79.31 94 GLU A CA 1
ATOM 769 C C . GLU A 1 94 ? -3.749 -4.557 -3.514 1.00 79.31 94 GLU A C 1
ATOM 771 O O . GLU A 1 94 ? -2.753 -5.116 -3.970 1.00 79.31 94 GLU A O 1
ATOM 776 N N . ILE A 1 95 ? -4.986 -4.963 -3.817 1.00 81.69 95 ILE A N 1
ATOM 777 C CA . ILE A 1 95 ? -5.253 -6.070 -4.749 1.00 81.69 95 ILE A CA 1
ATOM 778 C C . ILE A 1 95 ? -4.854 -5.675 -6.176 1.00 81.69 95 ILE A C 1
ATOM 780 O O . ILE A 1 95 ? -4.135 -6.426 -6.834 1.00 81.69 95 ILE A O 1
ATOM 784 N N . LEU A 1 96 ? -5.253 -4.483 -6.631 1.00 82.56 96 LEU A N 1
ATOM 785 C CA . LEU A 1 96 ? -4.900 -3.967 -7.958 1.00 82.56 96 LEU A CA 1
ATOM 786 C C . LEU A 1 96 ? -3.381 -3.825 -8.121 1.00 82.56 96 LEU A C 1
ATOM 788 O O . LEU A 1 96 ? -2.835 -4.165 -9.159 1.00 82.56 96 LEU A O 1
ATOM 792 N N . ASN A 1 97 ? -2.664 -3.398 -7.080 1.00 76.38 97 ASN A N 1
ATOM 793 C CA . ASN A 1 97 ? -1.200 -3.315 -7.113 1.00 76.38 97 ASN A CA 1
ATOM 794 C C . ASN A 1 97 ? -0.505 -4.686 -7.227 1.00 76.38 97 ASN A C 1
ATOM 796 O O . ASN A 1 97 ? 0.691 -4.740 -7.526 1.00 76.38 97 ASN A O 1
ATOM 800 N N . TYR A 1 98 ? -1.209 -5.787 -6.955 1.00 77.69 98 TYR A N 1
ATOM 801 C CA . TYR A 1 98 ? -0.667 -7.138 -7.083 1.00 77.69 98 TYR A CA 1
ATOM 802 C C . TYR A 1 98 ? -0.854 -7.725 -8.490 1.00 77.69 98 TYR A C 1
ATOM 804 O O . TYR A 1 98 ? -0.060 -8.569 -8.918 1.00 77.69 98 TYR A O 1
ATOM 812 N N . GLU A 1 99 ? -1.877 -7.281 -9.219 1.00 79.94 99 GLU A N 1
ATOM 813 C CA . GLU A 1 99 ? -2.128 -7.697 -10.597 1.00 79.94 99 GLU A CA 1
ATOM 814 C C . GLU A 1 99 ? -1.173 -6.983 -11.564 1.00 79.94 99 GLU A C 1
ATOM 816 O O . GLU A 1 99 ? -1.075 -5.759 -11.603 1.00 79.94 99 GLU A O 1
ATOM 821 N N . LYS A 1 100 ? -0.438 -7.768 -12.359 1.00 66.62 100 LYS A N 1
ATOM 822 C CA . LYS A 1 100 ? 0.602 -7.248 -13.262 1.00 66.62 100 LYS A CA 1
ATOM 823 C C . LYS A 1 100 ? 0.066 -6.697 -14.585 1.00 66.62 100 LYS A C 1
ATOM 825 O O . LYS A 1 100 ? 0.770 -5.925 -15.226 1.00 66.62 100 LYS A O 1
ATOM 830 N N . ASP A 1 101 ? -1.159 -7.066 -14.958 1.00 70.12 101 ASP A N 1
ATOM 831 C CA . ASP A 1 101 ? -1.725 -6.809 -16.290 1.00 70.12 101 ASP A CA 1
ATOM 832 C C . ASP A 1 101 ? -2.857 -5.765 -16.280 1.00 70.12 101 ASP A C 1
ATOM 834 O O . ASP A 1 101 ? -3.637 -5.660 -17.228 1.00 70.12 101 ASP A O 1
ATOM 838 N N . ILE A 1 102 ? -2.966 -4.965 -15.217 1.00 77.38 102 ILE A N 1
ATOM 839 C CA . ILE A 1 102 ? -3.946 -3.876 -15.163 1.00 77.38 102 ILE A CA 1
ATOM 840 C C . ILE A 1 102 ? -3.457 -2.688 -15.994 1.00 77.38 102 ILE A C 1
ATOM 842 O O . ILE A 1 102 ? -2.300 -2.274 -15.929 1.00 77.38 102 ILE A O 1
ATOM 846 N N . SER A 1 103 ? -4.373 -2.080 -16.751 1.00 79.50 103 SER A N 1
ATOM 847 C CA . SER A 1 103 ? -4.087 -0.832 -17.457 1.00 79.50 103 SER A CA 1
ATOM 848 C C . SER A 1 103 ? -3.733 0.290 -16.473 1.00 79.50 103 SER A C 1
ATOM 850 O O . SER A 1 103 ? -4.491 0.548 -15.536 1.00 79.50 103 SER A O 1
ATOM 852 N N . ILE A 1 104 ? -2.650 1.020 -16.743 1.00 79.31 104 ILE A N 1
ATOM 853 C CA . ILE A 1 104 ? -2.171 2.137 -15.907 1.00 79.31 104 ILE A CA 1
ATOM 854 C C . ILE A 1 104 ? -3.280 3.163 -15.635 1.00 79.31 104 ILE A C 1
ATOM 856 O O . ILE A 1 104 ? -3.450 3.597 -14.502 1.00 79.31 104 ILE A O 1
ATOM 860 N N . ASN A 1 105 ? -4.115 3.459 -16.636 1.00 80.06 105 ASN A N 1
ATOM 861 C CA . ASN A 1 105 ? -5.230 4.400 -16.495 1.00 80.06 105 ASN A CA 1
ATOM 862 C C . ASN A 1 105 ? -6.225 3.994 -15.396 1.00 80.06 105 ASN A C 1
ATOM 864 O O . ASN A 1 105 ? -6.765 4.853 -14.703 1.00 80.06 105 ASN A O 1
ATOM 868 N N . VAL A 1 106 ? -6.480 2.692 -15.235 1.00 81.06 106 VAL A N 1
ATOM 869 C CA . VAL A 1 106 ? -7.360 2.182 -14.175 1.00 81.06 106 VAL A CA 1
ATOM 870 C C . VAL A 1 106 ? -6.678 2.339 -12.821 1.00 81.06 106 VAL A C 1
ATOM 872 O O . VAL A 1 106 ? -7.307 2.826 -11.884 1.00 81.06 106 VAL A O 1
ATOM 875 N N . LEU A 1 107 ? -5.390 2.005 -12.723 1.00 79.50 107 LEU A N 1
ATOM 876 C CA . LEU A 1 107 ? -4.629 2.149 -11.483 1.00 79.50 107 LEU A CA 1
ATOM 877 C C . LEU A 1 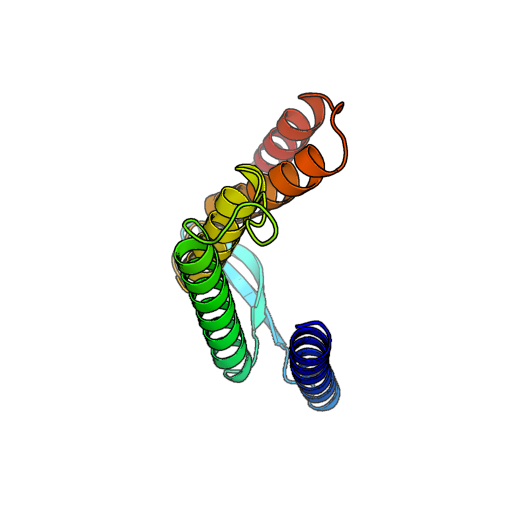107 ? -4.585 3.610 -11.004 1.00 79.50 107 LEU A C 1
ATOM 879 O O . LEU A 1 107 ? -4.875 3.894 -9.840 1.00 79.50 107 LEU A O 1
ATOM 883 N N . ASP A 1 108 ? -4.299 4.544 -11.910 1.00 81.62 108 ASP A N 1
ATOM 884 C CA . ASP A 1 108 ? -4.260 5.976 -11.609 1.00 81.62 108 ASP A CA 1
ATOM 885 C C . ASP A 1 108 ? -5.631 6.512 -11.194 1.00 81.62 108 ASP A C 1
ATOM 887 O O . ASP A 1 108 ? -5.731 7.301 -10.251 1.00 81.62 108 ASP A O 1
ATOM 891 N N . LEU A 1 109 ? -6.705 6.042 -11.836 1.00 85.06 109 LEU A N 1
ATOM 892 C CA . LEU A 1 109 ? -8.071 6.421 -11.487 1.00 85.06 109 LEU A CA 1
ATOM 893 C C . LEU A 1 109 ? -8.433 5.970 -10.066 1.00 85.06 109 LEU A C 1
ATOM 895 O O . LEU A 1 109 ? -8.963 6.764 -9.287 1.00 85.06 109 LEU A O 1
ATOM 899 N N . PHE A 1 110 ? -8.113 4.729 -9.698 1.00 82.50 110 PHE A N 1
ATOM 900 C CA . PHE A 1 110 ? -8.362 4.201 -8.353 1.00 82.50 110 PHE A CA 1
ATOM 901 C C . PHE A 1 110 ? -7.528 4.916 -7.281 1.00 82.50 110 PHE A C 1
ATOM 903 O O . PHE A 1 110 ? -8.046 5.256 -6.211 1.00 82.50 110 PHE A O 1
ATOM 910 N N . ASN A 1 111 ? -6.266 5.226 -7.579 1.00 78.25 111 ASN A N 1
ATOM 911 C CA . ASN A 1 111 ? -5.415 6.017 -6.692 1.00 78.25 111 ASN A CA 1
ATOM 912 C C . ASN A 1 111 ? -5.978 7.432 -6.493 1.00 78.25 111 ASN A C 1
ATOM 914 O O . ASN A 1 111 ? -6.142 7.877 -5.354 1.00 78.25 111 ASN A O 1
ATOM 918 N N . ALA A 1 112 ? -6.349 8.120 -7.576 1.00 82.44 112 ALA A N 1
ATOM 919 C CA . ALA A 1 112 ? -6.939 9.456 -7.524 1.00 82.44 112 ALA A CA 1
ATOM 920 C C . ALA A 1 112 ? -8.250 9.482 -6.722 1.00 82.44 112 ALA A C 1
ATOM 922 O O . ALA A 1 112 ? -8.469 10.387 -5.912 1.00 82.44 112 ALA A O 1
ATOM 923 N N . PHE A 1 113 ? -9.105 8.472 -6.898 1.00 82.00 113 PHE A N 1
ATOM 924 C CA . PHE A 1 113 ? -10.366 8.366 -6.169 1.00 82.00 113 PHE A CA 1
ATOM 925 C C . PHE A 1 113 ? -10.147 8.156 -4.663 1.00 82.00 113 PHE A C 1
ATOM 927 O O . PHE A 1 113 ? -10.816 8.790 -3.842 1.00 82.00 113 PHE A O 1
ATOM 934 N N . GLY A 1 114 ? -9.158 7.337 -4.289 1.00 74.00 114 GLY A N 1
ATOM 935 C CA . GLY A 1 114 ? -8.747 7.153 -2.896 1.00 74.00 114 GLY A CA 1
ATOM 936 C C . GLY A 1 114 ? -8.320 8.469 -2.232 1.00 74.00 114 GLY A C 1
ATOM 937 O O . GLY A 1 114 ? -8.814 8.813 -1.153 1.00 74.00 114 GLY A O 1
ATOM 938 N N . TYR A 1 115 ? -7.477 9.260 -2.906 1.00 77.31 115 TYR A N 1
ATOM 939 C CA . TYR A 1 115 ? -7.069 10.582 -2.415 1.00 77.31 115 TYR A CA 1
ATOM 940 C C . TYR A 1 115 ? -8.248 11.554 -2.287 1.00 77.31 115 TYR A C 1
ATOM 942 O O . TYR A 1 115 ? -8.346 12.282 -1.294 1.00 77.31 115 TYR A O 1
ATOM 950 N N . PHE A 1 116 ? -9.176 11.545 -3.249 1.00 75.81 116 PHE A N 1
ATOM 951 C CA . PHE A 1 116 ? -10.363 12.399 -3.217 1.00 75.81 116 PHE A CA 1
ATOM 952 C C . PHE A 1 116 ? -11.228 12.128 -1.980 1.00 75.81 116 PHE A C 1
ATOM 954 O O . PHE A 1 116 ? -11.605 13.060 -1.263 1.00 75.81 116 PHE A O 1
ATOM 961 N N . GLN A 1 117 ? -11.489 10.857 -1.673 1.00 70.69 117 GLN A N 1
ATOM 962 C CA . GLN A 1 117 ? -12.283 10.474 -0.508 1.00 70.69 117 GLN A CA 1
ATOM 963 C C . GLN A 1 117 ? -11.623 10.920 0.808 1.00 70.69 117 GLN A C 1
ATOM 965 O O . GLN A 1 117 ? -12.301 11.376 1.736 1.00 70.69 117 GLN A O 1
ATOM 970 N N . GLN A 1 118 ? -10.292 10.846 0.883 1.00 67.94 118 GLN A N 1
ATOM 971 C CA . GLN A 1 118 ? -9.533 11.289 2.050 1.00 67.94 118 GLN A CA 1
ATOM 972 C C . GLN A 1 118 ? -9.561 12.818 2.220 1.00 67.94 118 GLN A C 1
ATOM 974 O O . GLN A 1 118 ? -9.696 13.313 3.344 1.00 67.94 118 GLN A O 1
ATOM 979 N N . CYS A 1 119 ? -9.521 13.571 1.118 1.00 64.00 119 CYS A N 1
ATOM 980 C CA . CYS A 1 119 ? -9.683 15.026 1.114 1.00 64.00 119 CYS A CA 1
ATOM 981 C C . CYS A 1 119 ? -11.101 15.473 1.494 1.00 64.00 1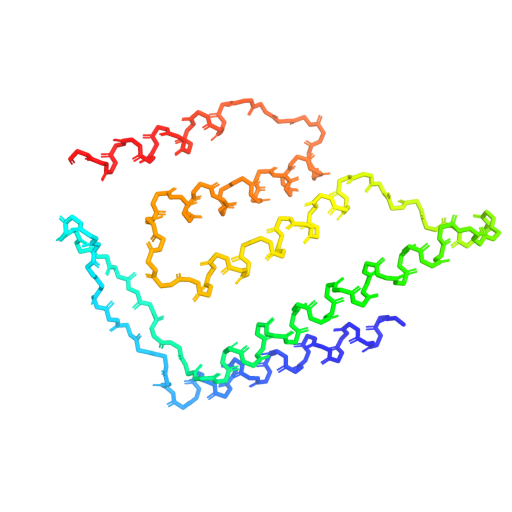19 CYS A C 1
ATOM 983 O O . CYS A 1 119 ? -11.246 16.402 2.293 1.00 64.00 119 CYS A O 1
ATOM 985 N N . TYR A 1 120 ? -12.139 14.789 1.003 1.00 65.81 120 TYR A N 1
ATOM 986 C CA . TYR A 1 120 ? -13.537 15.087 1.338 1.00 65.81 120 TYR A CA 1
ATOM 987 C C . TYR A 1 120 ? -13.811 14.957 2.845 1.00 65.81 120 TYR A C 1
ATOM 989 O O . TYR A 1 120 ? -14.512 15.777 3.437 1.00 65.81 120 TYR A O 1
ATOM 997 N N . LYS A 1 121 ? -13.185 13.974 3.509 1.00 62.84 121 LYS A N 1
ATOM 998 C CA . LYS A 1 121 ? -13.263 13.811 4.970 1.00 62.84 121 LYS A CA 1
ATOM 999 C C . LYS A 1 121 ? -12.623 14.980 5.734 1.00 62.84 121 LYS A C 1
ATOM 1001 O O . LYS A 1 121 ? -13.082 15.307 6.826 1.00 62.84 121 LYS A O 1
ATOM 1006 N N . LYS A 1 122 ? -11.566 15.597 5.187 1.00 54.97 122 LYS A N 1
ATOM 1007 C CA . LYS A 1 122 ? -10.782 16.648 5.861 1.00 54.97 122 LYS A CA 1
ATOM 1008 C C . LYS A 1 122 ? -11.367 18.050 5.671 1.00 54.97 122 LYS A C 1
ATOM 1010 O O . LYS A 1 122 ? -11.265 18.865 6.580 1.00 54.97 122 LYS A O 1
ATOM 1015 N N . ASN A 1 123 ? -12.019 18.314 4.539 1.00 47.12 123 ASN A N 1
ATOM 1016 C CA . ASN A 1 123 ? -12.660 19.592 4.241 1.00 47.12 123 ASN A CA 1
ATOM 1017 C C . ASN A 1 123 ? -14.113 19.359 3.818 1.00 47.12 123 ASN A C 1
ATOM 1019 O O . ASN A 1 123 ? -14.382 19.023 2.671 1.00 47.12 123 ASN A O 1
ATOM 1023 N N . LYS A 1 124 ? -15.071 19.636 4.714 1.00 48.16 124 LYS A N 1
ATOM 1024 C CA . LYS A 1 124 ? -16.530 19.590 4.451 1.00 48.16 124 LYS A CA 1
ATOM 1025 C C . LYS A 1 124 ? -17.010 20.541 3.332 1.00 48.16 124 LYS A C 1
ATOM 1027 O O . LYS A 1 124 ? -18.208 20.654 3.092 1.00 48.16 124 LYS A O 1
ATOM 1032 N N . LYS A 1 125 ? -16.096 21.268 2.687 1.00 46.31 125 LYS A N 1
ATOM 1033 C CA . LYS A 1 125 ? -16.359 22.300 1.689 1.00 46.31 125 LYS A CA 1
ATOM 1034 C C . LYS A 1 125 ? -15.199 22.313 0.695 1.00 46.31 125 LYS A C 1
ATOM 1036 O O . LYS A 1 125 ? -14.265 23.085 0.867 1.00 46.31 125 LYS A O 1
ATOM 1041 N N . PHE A 1 126 ? -15.212 21.435 -0.306 1.00 48.56 126 PHE A N 1
ATOM 1042 C CA . PHE A 1 126 ? -14.359 21.632 -1.477 1.00 48.56 126 PHE A CA 1
ATOM 1043 C C . PHE A 1 126 ? -14.961 21.047 -2.754 1.00 48.56 126 PHE A C 1
ATOM 1045 O O . PHE A 1 126 ? -15.623 20.012 -2.733 1.00 48.56 126 PHE A O 1
ATOM 1052 N N . SER A 1 127 ? -14.779 21.825 -3.820 1.00 49.66 127 SER A N 1
ATOM 1053 C CA . SER A 1 127 ? -15.571 21.888 -5.045 1.00 49.66 127 SER A CA 1
ATOM 1054 C C . SER A 1 127 ? -15.124 20.873 -6.102 1.00 49.66 127 SER A C 1
ATOM 1056 O O . SER A 1 127 ? -13.954 20.503 -6.177 1.00 49.66 127 SER A O 1
ATOM 1058 N N . ILE A 1 128 ? -16.076 20.487 -6.951 1.00 53.72 128 ILE A N 1
ATOM 1059 C CA . ILE A 1 128 ? -16.019 19.535 -8.078 1.00 53.72 128 ILE A CA 1
ATOM 1060 C C . ILE A 1 128 ? -14.888 19.833 -9.095 1.00 53.72 128 ILE A C 1
ATOM 1062 O O . ILE A 1 128 ? -14.513 18.971 -9.888 1.00 53.72 128 ILE A O 1
ATOM 1066 N N . GLU A 1 129 ? -14.275 21.016 -9.035 1.00 46.12 129 GLU A N 1
ATOM 1067 C CA . GLU A 1 129 ? -13.240 21.492 -9.963 1.00 46.12 129 GLU A CA 1
ATOM 1068 C C . GLU A 1 129 ? -11.953 20.647 -9.976 1.00 46.12 129 GLU A C 1
ATOM 1070 O O . GLU A 1 129 ? -11.346 20.480 -11.031 1.00 46.12 129 GLU A O 1
ATOM 1075 N N . TYR A 1 130 ? -11.559 20.030 -8.856 1.00 50.66 130 TYR A N 1
ATOM 1076 C CA . TYR A 1 130 ? -10.334 19.212 -8.812 1.00 50.66 130 TYR A CA 1
ATOM 1077 C C . TYR A 1 130 ? -10.504 17.820 -9.435 1.00 50.66 130 TYR A C 1
ATOM 1079 O O . TYR A 1 130 ? -9.538 17.267 -9.958 1.00 50.66 130 TYR A O 1
ATOM 1087 N N . PHE A 1 131 ? -11.725 17.274 -9.429 1.00 48.75 131 PHE A N 1
ATOM 1088 C CA . PHE A 1 131 ? -12.042 16.013 -10.110 1.00 48.75 131 PHE A CA 1
ATOM 1089 C C . PHE A 1 131 ? -12.052 16.196 -11.634 1.00 48.75 131 PHE A C 1
ATOM 1091 O O . PHE A 1 131 ? -11.615 15.316 -12.374 1.00 48.75 131 PHE A O 1
ATOM 1098 N N . LEU A 1 132 ? -12.480 17.374 -12.103 1.00 52.38 132 LEU A N 1
ATOM 1099 C CA . LEU A 1 132 ? -12.353 17.765 -13.507 1.00 52.38 132 LEU A CA 1
ATOM 1100 C C . LEU A 1 132 ? -10.886 17.977 -13.899 1.00 52.38 132 LEU A C 1
ATOM 1102 O O . LEU A 1 132 ? -10.491 17.578 -14.987 1.00 52.38 132 LEU A O 1
ATOM 1106 N N . LEU A 1 133 ? -10.052 18.526 -13.010 1.00 48.88 133 LEU A N 1
ATOM 1107 C CA . LEU A 1 133 ? -8.630 18.738 -13.297 1.00 48.88 133 LEU A CA 1
ATOM 1108 C C . LEU A 1 133 ? -7.828 17.430 -13.383 1.00 48.88 133 LEU A C 1
ATOM 1110 O O . LEU A 1 133 ? -6.984 17.300 -14.267 1.00 48.88 133 LEU A O 1
ATOM 1114 N N . SER A 1 134 ? -8.090 16.449 -12.512 1.00 49.41 134 SER A N 1
ATOM 1115 C CA . SER A 1 134 ? -7.411 15.147 -12.578 1.00 49.41 134 SER A CA 1
ATOM 1116 C C . SER A 1 134 ? -7.867 14.319 -13.782 1.00 49.41 134 SER A C 1
ATOM 1118 O O . SER A 1 134 ? -7.036 13.695 -14.435 1.00 49.41 134 SER A O 1
ATOM 1120 N N . THR A 1 135 ? -9.153 14.370 -14.144 1.00 53.12 135 THR A N 1
ATOM 1121 C CA . THR A 1 135 ? -9.656 13.713 -15.365 1.00 53.12 135 THR A CA 1
ATOM 1122 C C . THR A 1 135 ? -9.180 14.408 -16.646 1.00 53.12 135 THR A C 1
ATOM 1124 O O . THR A 1 135 ? -8.867 13.724 -17.619 1.00 53.12 135 THR A O 1
ATOM 1127 N N . LEU A 1 136 ? -9.022 15.738 -16.646 1.00 47.84 136 LEU A N 1
ATOM 1128 C CA . LEU A 1 136 ? -8.410 16.484 -17.753 1.00 47.84 136 LEU A CA 1
ATOM 1129 C C . LEU A 1 136 ? -6.908 16.193 -17.900 1.00 47.84 136 LEU A C 1
ATOM 1131 O O . LEU A 1 136 ? -6.442 16.021 -19.022 1.00 47.84 136 LEU A O 1
ATOM 1135 N N . LEU A 1 137 ? -6.156 16.072 -16.801 1.00 45.66 137 LEU A N 1
ATOM 1136 C CA . LEU A 1 137 ? -4.727 15.726 -16.846 1.00 45.66 137 LEU A CA 1
ATOM 1137 C C . LEU A 1 137 ? -4.481 14.297 -17.357 1.00 45.66 137 LEU A C 1
ATOM 1139 O O . LEU A 1 137 ? -3.543 14.083 -18.122 1.00 45.66 137 LEU A O 1
ATOM 1143 N N . ILE A 1 138 ? -5.354 13.343 -17.014 1.00 50.69 138 ILE A N 1
ATOM 1144 C CA . ILE A 1 138 ? -5.314 11.978 -17.571 1.00 50.69 138 ILE A CA 1
ATOM 1145 C C . ILE A 1 138 ? -5.580 11.996 -19.088 1.00 50.69 138 ILE A C 1
ATOM 1147 O O . ILE A 1 138 ? -4.972 11.230 -19.832 1.00 50.69 138 ILE A O 1
ATOM 1151 N N . ASN A 1 139 ? -6.440 12.901 -19.570 1.00 39.34 139 ASN A N 1
ATOM 1152 C CA . ASN A 1 139 ? -6.782 12.997 -20.991 1.00 39.34 139 ASN A CA 1
ATOM 1153 C C . ASN A 1 139 ? -5.690 13.694 -21.832 1.00 39.34 139 ASN A C 1
ATOM 1155 O O . ASN A 1 139 ? -5.518 13.375 -23.004 1.00 39.34 139 ASN A O 1
ATOM 1159 N N . ILE A 1 140 ? -4.912 14.607 -21.241 1.00 44.75 140 ILE A N 1
ATOM 1160 C CA . ILE A 1 140 ? -3.825 15.318 -21.940 1.00 44.75 140 ILE A CA 1
ATOM 1161 C C . ILE A 1 140 ? -2.597 14.417 -22.164 1.00 44.75 140 ILE A C 1
ATOM 1163 O O . ILE A 1 140 ? -1.951 14.536 -23.197 1.00 44.75 140 ILE A O 1
ATOM 1167 N N . ASN A 1 141 ? -2.311 13.467 -21.266 1.00 35.25 141 ASN A N 1
ATOM 1168 C CA . ASN A 1 141 ? -1.201 12.510 -21.429 1.00 35.25 141 ASN A CA 1
ATOM 1169 C C . ASN A 1 141 ? -1.547 11.279 -22.297 1.00 35.25 141 ASN A C 1
ATOM 1171 O O . ASN A 1 141 ? -0.716 10.385 -22.470 1.00 35.25 141 ASN A O 1
ATOM 1175 N N . SER A 1 142 ? -2.773 11.197 -22.827 1.00 37.16 142 SER A N 1
ATOM 1176 C CA . SER A 1 142 ? -3.222 10.078 -23.666 1.00 37.16 142 SER A CA 1
ATOM 1177 C C . SER A 1 142 ? -3.068 10.318 -25.177 1.00 37.16 142 SER A C 1
ATOM 1179 O O . SER A 1 142 ? -3.238 9.347 -25.924 1.00 37.16 142 SER A O 1
ATOM 1181 N N . ASN A 1 143 ? -2.732 11.537 -25.614 1.00 36.69 143 ASN A N 1
ATOM 1182 C CA . ASN A 1 143 ? -2.480 11.876 -27.023 1.00 36.69 143 ASN A CA 1
ATOM 1183 C C . ASN A 1 143 ? -0.993 11.846 -27.369 1.00 36.69 143 ASN A C 1
ATOM 1185 O O . ASN A 1 143 ? -0.210 12.480 -26.631 1.00 36.69 143 ASN A O 1
#

Mean predicted aligned error: 11.49 Å

Secondary structure (DSSP, 8-state):
-HHHHHHHHHHHHHHHHHHHHTT--EEEEEE-TT--EEEEEE--THHHHHHHHHHHHHHHHHHHHHHHTTS-GGG-----HHHHHHHHHHHHHHHHTT-TT--HHHHHHHHHHHHHHHHHHH-S---THHHHHHHHHHHHTT-

Foldseek 3Di:
DVVVVVVLVVVVVVVVVVCVVVVQWDWDWDAAPVRDTDIDIDDDPVVVVNLVVVLVVLVVVVVVLVVLCPPDPVSNPCCDPLNVVLSVLSNVLSVVVVDPRDDPLVNLVSVVVSVVSVV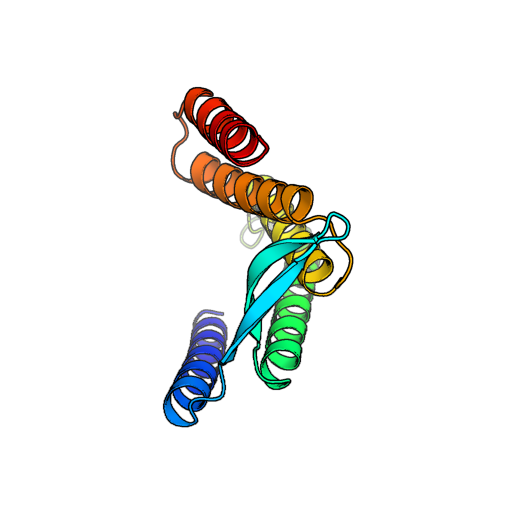CVVDVDDDPVVVVVSVVVSVVVPD

Radius of gyration: 18.77 Å; Cα contacts (8 Å, |Δi|>4): 73; chains: 1; bounding box: 44×32×53 Å